Protein AF-A0A7X2MUC6-F1 (afdb_monomer_lite)

Sequence (85 aa):
KHWGFTAWSQFNAALWQEVKTEAQNRARTGTAATQARFFGYDNNGRVLEWAQANARRAGVFELFTFGQQDLLKLTNPVDPAVHGT

pLDDT: mean 93.02, std 8.91, range [50.88, 98.44]

Organism: Enterobacter agglomerans (NCBI:txid549)

Secondary structure (DSSP, 8-state):
---GGGGSTT--HHHHHHHHHHHHHHHHHHHHH----EEEEES-HHHHHHHHHHHHHHT-GGGEEEEE--GGG---SS-TT----

Radius of gyration: 18.87 Å; chains: 1; bounding box: 44×25×47 Å

Foldseek 3Di:
DDDPCPPPPPDDPVVVVVVVVVVVVCVVVCLVPDPAAAEEEEQDVVVQVVVLVVCVVVVNNVRYDYDNDDPVPDDDPDDPVDDDD

InterPro domains:
  IPR000241 Ribosomal RNA large subunit methyltransferase K/L-like, methyltransferase domain [PF01170] (14-75)
  IPR029063 S-adenosyl-L-methionine-dependent methyltransferase superfamily [G3DSA:3.40.50.150] (11-84)
  IPR029063 S-adenosyl-L-methionine-dependent methyltransferase superfamily [SSF53335] (31-77)

Structure (mmCIF, N/CA/C/O backbone):
data_AF-A0A7X2MUC6-F1
#
_entry.id   AF-A0A7X2MUC6-F1
#
loop_
_atom_site.group_PDB
_atom_site.id
_atom_site.type_symbol
_atom_site.label_atom_id
_atom_site.label_alt_id
_atom_site.label_comp_id
_atom_site.label_asym_id
_atom_site.label_entity_id
_atom_site.label_seq_id
_atom_site.pdbx_PDB_ins_code
_atom_site.Cartn_x
_atom_site.Cartn_y
_atom_site.Cartn_z
_atom_site.occupancy
_atom_site.B_iso_or_equiv
_atom_site.auth_seq_id
_atom_site.auth_comp_id
_atom_site.auth_asym_id
_atom_site.auth_atom_id
_atom_site.pdbx_PDB_model_num
ATOM 1 N N . LYS A 1 1 ? -17.211 -1.216 7.213 1.00 66.50 1 LYS A N 1
ATOM 2 C CA . LYS A 1 1 ? -16.094 -1.934 7.885 1.00 66.50 1 LYS A CA 1
ATOM 3 C C . LYS A 1 1 ? -16.541 -2.246 9.308 1.00 66.50 1 LYS A C 1
ATOM 5 O O . LYS A 1 1 ? -17.039 -1.330 9.948 1.00 66.50 1 LYS A O 1
ATOM 10 N N . HIS A 1 2 ? -16.366 -3.481 9.778 1.00 86.62 2 HIS A N 1
ATOM 11 C CA . HIS A 1 2 ? -16.753 -3.923 11.125 1.00 86.62 2 HIS A CA 1
ATOM 12 C C . HIS A 1 2 ? -15.598 -4.698 11.760 1.00 86.62 2 HIS A C 1
ATOM 14 O O . HIS A 1 2 ? -14.791 -5.277 11.035 1.00 86.62 2 HIS A O 1
ATOM 20 N N . TRP A 1 3 ? -15.517 -4.686 13.089 1.00 93.62 3 TRP A N 1
ATOM 21 C CA . TRP A 1 3 ? -14.487 -5.392 13.850 1.00 93.62 3 TRP A CA 1
ATOM 22 C C . TRP A 1 3 ? -15.154 -6.204 14.953 1.00 93.62 3 TRP A C 1
ATOM 24 O O . TRP A 1 3 ? -16.148 -5.757 15.513 1.00 93.62 3 TRP A O 1
ATOM 34 N N . GLY A 1 4 ? -14.611 -7.374 15.295 1.00 95.12 4 GLY A N 1
ATOM 35 C CA . GLY A 1 4 ? -15.233 -8.262 16.289 1.00 95.12 4 GLY A CA 1
ATOM 36 C C . GLY A 1 4 ? -15.446 -7.605 17.659 1.00 95.12 4 GLY A C 1
ATOM 37 O O . GLY A 1 4 ? -16.432 -7.884 18.332 1.00 95.12 4 GLY A O 1
ATOM 38 N N . PHE A 1 5 ? -14.581 -6.660 18.037 1.00 94.81 5 PHE A N 1
ATOM 39 C CA . PHE A 1 5 ? -14.690 -5.932 19.301 1.00 94.81 5 PHE A CA 1
ATOM 40 C C . PHE A 1 5 ? -15.801 -4.871 19.327 1.00 94.81 5 PHE A C 1
ATOM 42 O O . PHE A 1 5 ? -16.105 -4.379 20.403 1.00 94.81 5 PHE A O 1
ATOM 49 N N . THR A 1 6 ? -16.440 -4.503 18.206 1.00 94.44 6 THR A N 1
ATOM 50 C CA . THR A 1 6 ? -17.470 -3.439 18.223 1.00 94.44 6 THR A CA 1
ATOM 51 C C . THR A 1 6 ? -18.783 -3.861 18.880 1.00 94.44 6 THR A C 1
ATOM 53 O O . THR A 1 6 ? -19.595 -3.001 19.193 1.00 94.44 6 THR A O 1
ATOM 56 N N . ALA A 1 7 ? -19.009 -5.166 19.065 1.00 93.81 7 ALA A N 1
ATOM 57 C CA . ALA A 1 7 ? -20.181 -5.710 19.759 1.00 93.81 7 ALA A CA 1
ATOM 58 C C . ALA A 1 7 ? -19.908 -6.036 21.241 1.00 93.81 7 ALA A C 1
ATOM 60 O O . ALA A 1 7 ? -20.796 -6.502 21.950 1.00 93.81 7 ALA A O 1
ATOM 61 N N . TRP A 1 8 ? -18.677 -5.826 21.712 1.00 96.06 8 TRP A N 1
ATOM 62 C CA . TRP A 1 8 ? -18.293 -6.106 23.089 1.00 96.06 8 TRP A CA 1
ATOM 63 C C . TRP A 1 8 ? -18.734 -4.975 24.022 1.00 96.06 8 TRP A C 1
ATOM 65 O O . TRP A 1 8 ? -18.582 -3.800 23.699 1.00 96.06 8 TRP A O 1
ATOM 75 N N . SER A 1 9 ? -19.244 -5.316 25.206 1.00 96.31 9 SER A N 1
ATOM 76 C CA . SER A 1 9 ? -19.807 -4.343 26.153 1.00 96.31 9 SER A CA 1
ATOM 77 C C . SER A 1 9 ? -18.800 -3.319 26.683 1.00 96.31 9 SER A C 1
ATOM 79 O O . SER A 1 9 ? -19.199 -2.211 27.025 1.00 96.31 9 SER A O 1
ATOM 81 N N . GLN A 1 10 ? -17.508 -3.650 26.732 1.00 97.19 10 GLN A N 1
ATOM 82 C CA . GLN A 1 10 ? -16.455 -2.712 27.149 1.00 97.19 10 GLN A CA 1
ATOM 83 C C . GLN A 1 10 ? -15.769 -2.029 25.957 1.00 97.19 10 GLN A C 1
ATOM 85 O O . GLN A 1 10 ? -14.697 -1.438 26.098 1.00 97.19 10 GLN A O 1
ATOM 90 N N . PHE A 1 11 ? -16.358 -2.116 24.762 1.00 97.12 11 PHE A N 1
ATOM 91 C CA . PHE A 1 11 ? -15.835 -1.424 23.598 1.00 97.12 11 PHE A CA 1
ATOM 92 C C . PHE A 1 11 ? -15.775 0.087 23.841 1.00 97.12 11 PHE A C 1
ATOM 94 O O . PHE A 1 11 ? -16.793 0.755 24.021 1.00 97.12 11 PHE A O 1
ATOM 101 N N . ASN A 1 12 ? -14.565 0.641 23.788 1.00 97.62 12 ASN A N 1
ATOM 102 C CA . ASN A 1 12 ? -14.349 2.075 23.894 1.00 97.62 12 ASN A CA 1
ATOM 103 C C . ASN A 1 12 ? -14.342 2.716 22.497 1.00 97.62 12 ASN A C 1
ATOM 105 O O . ASN A 1 12 ? -13.326 2.732 21.798 1.00 97.62 12 ASN A O 1
ATOM 109 N N . ALA A 1 13 ? -15.490 3.261 22.094 1.00 95.56 13 ALA A N 1
ATOM 110 C CA . ALA A 1 13 ? -15.658 3.893 20.788 1.00 95.56 13 ALA A CA 1
ATOM 111 C C . ALA A 1 13 ? -14.778 5.141 20.594 1.00 95.56 13 ALA A C 1
ATOM 113 O O . ALA A 1 13 ? -14.300 5.371 19.481 1.00 95.56 13 ALA A O 1
ATOM 114 N N . ALA A 1 14 ? -14.547 5.922 21.656 1.00 97.25 14 ALA A N 1
ATOM 115 C CA . ALA A 1 14 ? -13.730 7.133 21.598 1.00 97.25 14 ALA A CA 1
ATOM 116 C C . ALA A 1 14 ? -12.257 6.789 21.339 1.00 97.25 14 ALA A C 1
ATOM 118 O O . ALA A 1 14 ? -11.678 7.282 20.371 1.00 97.25 14 ALA A O 1
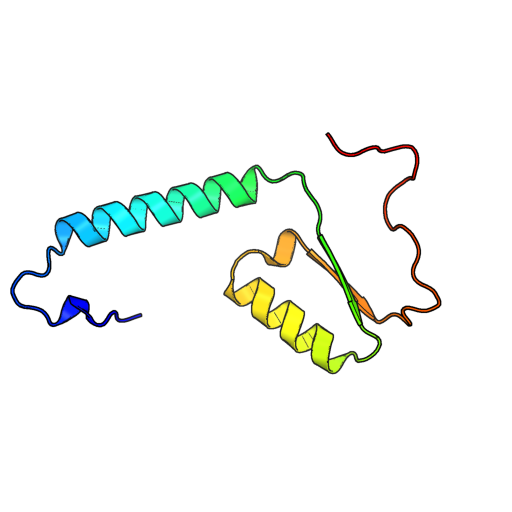ATOM 119 N N . LEU A 1 15 ? -11.703 5.849 22.114 1.00 97.38 15 LEU A N 1
ATOM 120 C CA . LEU A 1 15 ? -10.345 5.338 21.907 1.00 97.38 15 LEU A CA 1
ATOM 121 C C . LEU A 1 15 ? -10.188 4.729 20.509 1.00 97.38 15 LEU A C 1
ATOM 123 O O . LEU A 1 15 ? -9.206 4.970 1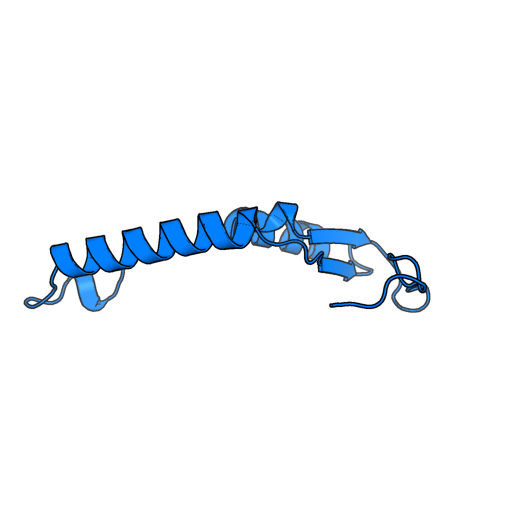9.813 1.00 97.38 15 LEU A O 1
ATOM 127 N N . TRP A 1 16 ? -11.181 3.963 20.049 1.00 96.62 16 TRP A N 1
ATOM 128 C CA . TRP A 1 16 ? -11.129 3.399 18.704 1.00 96.62 16 TRP A CA 1
ATOM 129 C C . TRP A 1 16 ? -11.148 4.471 17.609 1.00 96.62 16 TRP A C 1
ATOM 131 O O . TRP A 1 16 ? -10.499 4.318 16.572 1.00 96.62 16 TRP A O 1
ATOM 141 N N . GLN A 1 17 ? -11.889 5.562 17.805 1.00 96.38 17 GLN A N 1
ATOM 142 C CA . GLN A 1 17 ? -11.894 6.671 16.859 1.00 96.38 17 GLN A CA 1
ATOM 143 C C . GLN A 1 17 ? -10.547 7.398 16.822 1.00 96.38 17 GLN A C 1
ATOM 145 O O . GLN A 1 17 ? -10.080 7.730 15.730 1.00 96.38 17 GLN A O 1
ATOM 150 N N . GLU A 1 18 ? -9.911 7.590 17.975 1.00 98.38 18 GLU A N 1
ATOM 151 C CA . GLU A 1 18 ? -8.571 8.166 18.089 1.00 98.38 18 GLU A CA 1
ATOM 152 C C . GLU A 1 18 ? -7.542 7.326 17.321 1.00 98.38 18 GLU A C 1
ATOM 154 O O . GLU A 1 18 ? -6.935 7.823 16.371 1.00 98.38 18 GLU A O 1
ATOM 159 N N . VAL A 1 19 ? -7.450 6.026 17.625 1.00 97.94 19 VAL A N 1
ATOM 160 C CA . VAL A 1 19 ? -6.506 5.097 16.976 1.00 97.94 19 VAL A CA 1
ATOM 161 C C . VAL A 1 19 ? -6.708 5.050 15.460 1.00 97.94 19 VAL A C 1
ATOM 163 O O . VAL A 1 19 ? -5.746 5.081 14.6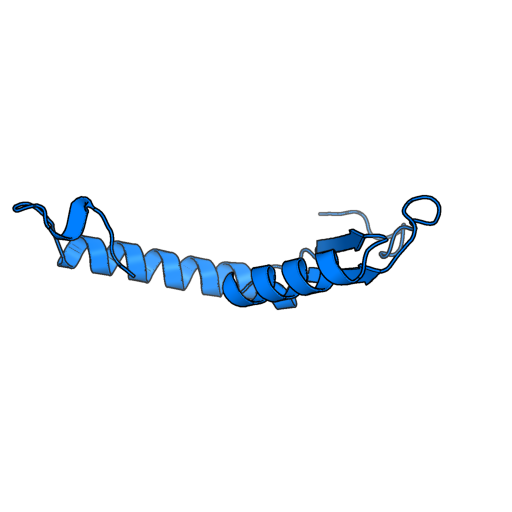91 1.00 97.94 19 VAL A O 1
ATOM 166 N N . LYS A 1 20 ? -7.962 5.009 14.989 1.00 97.19 20 LYS A N 1
ATOM 167 C CA . LYS A 1 20 ? -8.248 5.052 13.545 1.00 97.19 20 LYS A CA 1
ATOM 168 C C . LYS A 1 20 ? -7.777 6.354 12.905 1.00 97.19 20 LYS A C 1
ATOM 170 O O . LYS A 1 20 ? -7.222 6.308 11.811 1.00 97.19 20 LYS A O 1
ATOM 175 N N . THR A 1 21 ? -8.038 7.489 13.550 1.00 98.06 21 THR A N 1
ATOM 176 C CA . THR A 1 21 ? -7.668 8.813 13.029 1.00 98.06 21 THR A CA 1
ATOM 177 C C . THR A 1 21 ? -6.151 8.937 12.932 1.00 98.06 21 THR A C 1
ATOM 179 O O . THR A 1 21 ? -5.629 9.327 11.888 1.00 98.06 21 THR A O 1
ATOM 182 N N . GLU A 1 22 ? -5.434 8.529 13.979 1.00 98.44 22 GLU A N 1
ATOM 183 C CA . GLU A 1 22 ? -3.973 8.502 13.986 1.00 98.44 22 GLU A CA 1
ATOM 184 C C . GLU A 1 22 ? -3.428 7.621 12.851 1.00 98.44 22 GLU A C 1
ATOM 186 O O . GLU A 1 22 ? -2.598 8.070 12.058 1.00 98.44 22 GLU A O 1
ATOM 191 N N . ALA A 1 23 ? -3.942 6.395 12.709 1.00 98.00 23 ALA A N 1
ATOM 192 C CA . ALA A 1 23 ? -3.511 5.469 11.666 1.00 98.00 23 ALA A CA 1
ATOM 193 C C . ALA A 1 23 ? -3.770 6.014 10.250 1.00 98.00 23 ALA A C 1
ATOM 195 O O . ALA A 1 23 ? -2.919 5.877 9.370 1.00 98.00 23 ALA A O 1
ATOM 196 N N . GLN A 1 24 ? -4.918 6.660 10.022 1.00 96.31 24 GLN A N 1
ATOM 197 C CA . GLN A 1 24 ? -5.247 7.293 8.740 1.00 96.31 24 GLN A CA 1
ATOM 198 C C . GLN A 1 24 ? -4.299 8.450 8.416 1.00 96.31 24 GLN A C 1
ATOM 200 O O . GLN A 1 24 ? -3.802 8.535 7.291 1.00 96.31 24 GLN A O 1
ATOM 205 N N . ASN A 1 25 ? -4.012 9.307 9.397 1.00 98.00 25 ASN A N 1
ATOM 206 C CA . ASN A 1 25 ? -3.078 10.417 9.232 1.00 98.00 25 ASN A CA 1
ATOM 207 C C . ASN A 1 25 ? -1.665 9.907 8.937 1.00 98.00 25 ASN A C 1
ATOM 209 O O . ASN A 1 25 ? -1.032 10.369 7.990 1.00 98.00 25 ASN A O 1
ATOM 213 N N . ARG A 1 26 ? -1.198 8.900 9.682 1.00 98.00 26 ARG A N 1
ATOM 214 C CA . ARG A 1 26 ? 0.107 8.264 9.457 1.00 98.00 26 ARG A CA 1
ATOM 215 C C . ARG A 1 26 ? 0.214 7.633 8.076 1.00 98.00 26 ARG A C 1
ATOM 217 O O . ARG A 1 26 ? 1.221 7.842 7.409 1.00 98.00 26 ARG A O 1
ATOM 224 N N . ALA A 1 27 ? -0.813 6.909 7.629 1.00 96.50 27 ALA A N 1
ATOM 225 C CA . ALA A 1 27 ? -0.837 6.325 6.290 1.00 96.50 27 ALA A CA 1
ATOM 226 C C . ALA A 1 27 ? -0.763 7.414 5.210 1.00 96.50 27 ALA A C 1
ATOM 228 O O . ALA A 1 27 ? 0.090 7.342 4.332 1.00 96.50 27 ALA A O 1
ATOM 229 N N . ARG A 1 28 ? -1.586 8.467 5.311 1.00 94.88 28 ARG A N 1
ATOM 230 C CA . ARG A 1 28 ? -1.584 9.578 4.348 1.00 94.88 28 ARG A CA 1
ATOM 231 C C . ARG A 1 28 ? -0.226 10.276 4.281 1.00 94.88 28 ARG A C 1
ATOM 233 O O . ARG A 1 28 ? 0.296 10.470 3.186 1.00 94.88 28 ARG A O 1
ATOM 240 N N . THR A 1 29 ? 0.338 10.643 5.430 1.00 96.88 29 THR A N 1
ATOM 241 C CA . THR A 1 29 ? 1.638 11.322 5.503 1.00 96.88 29 THR A CA 1
ATOM 242 C C . THR A 1 29 ? 2.755 10.422 4.990 1.00 96.88 29 THR A C 1
ATOM 244 O O . THR A 1 29 ? 3.557 10.862 4.173 1.00 96.88 29 THR A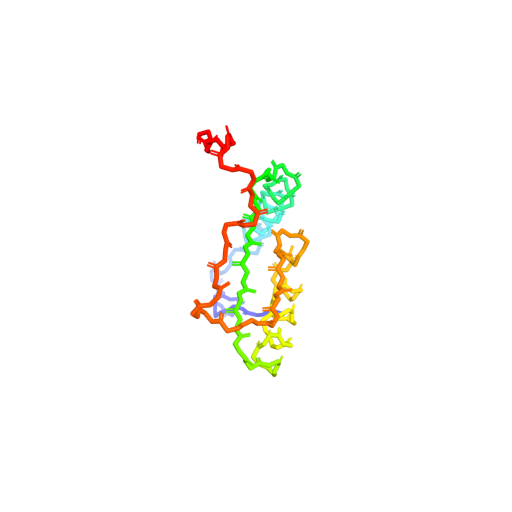 O 1
ATOM 247 N N . GLY A 1 30 ? 2.785 9.155 5.412 1.00 95.50 30 GLY A N 1
ATOM 248 C CA . GLY A 1 30 ? 3.803 8.199 4.986 1.00 95.50 30 GLY A CA 1
ATOM 249 C C . GLY A 1 30 ? 3.768 7.955 3.482 1.00 95.50 30 GLY A C 1
ATOM 250 O O . GLY A 1 30 ? 4.792 8.087 2.820 1.00 95.50 30 GLY A O 1
ATOM 251 N N . THR A 1 31 ? 2.590 7.678 2.918 1.00 94.94 31 THR A N 1
ATOM 252 C CA . THR A 1 31 ? 2.433 7.467 1.473 1.00 94.94 31 THR A CA 1
ATOM 253 C C . THR A 1 31 ? 2.820 8.712 0.676 1.00 94.94 31 THR A C 1
ATOM 255 O O . THR A 1 31 ? 3.521 8.581 -0.320 1.00 94.94 31 THR A O 1
ATOM 258 N N . ALA A 1 32 ? 2.437 9.915 1.121 1.00 93.62 32 ALA A N 1
ATOM 259 C CA . ALA A 1 32 ? 2.800 11.161 0.440 1.00 93.62 32 ALA A CA 1
ATOM 260 C C . ALA A 1 32 ? 4.303 11.483 0.517 1.00 93.62 32 ALA A C 1
ATOM 262 O O . ALA A 1 32 ? 4.853 12.055 -0.419 1.00 93.62 32 ALA A O 1
ATOM 263 N N . ALA A 1 33 ? 4.967 11.120 1.617 1.00 95.75 33 ALA A N 1
ATOM 264 C CA . ALA A 1 33 ? 6.398 11.347 1.815 1.00 95.75 33 ALA A CA 1
ATOM 265 C C . ALA A 1 33 ? 7.287 10.237 1.225 1.00 95.75 33 ALA A C 1
ATOM 267 O O . ALA A 1 33 ? 8.510 10.369 1.217 1.00 95.75 33 ALA A O 1
ATOM 268 N N . THR A 1 34 ? 6.704 9.127 0.760 1.00 94.81 34 THR A N 1
ATOM 269 C CA . THR A 1 34 ? 7.474 7.981 0.267 1.00 94.81 34 THR A CA 1
ATOM 270 C C . THR A 1 34 ? 8.157 8.324 -1.054 1.00 94.81 34 THR A C 1
ATOM 272 O O . THR A 1 34 ? 7.500 8.551 -2.066 1.00 94.81 34 THR A O 1
ATOM 275 N N . GLN A 1 35 ? 9.490 8.300 -1.050 1.00 91.06 35 GLN A N 1
ATOM 276 C CA . GLN A 1 35 ? 10.311 8.453 -2.258 1.00 91.06 35 GLN A CA 1
ATOM 277 C C . GLN A 1 35 ? 10.631 7.110 -2.927 1.00 91.06 35 GLN A C 1
ATOM 279 O O . GLN A 1 35 ? 10.927 7.066 -4.121 1.00 91.06 35 GLN A O 1
ATOM 284 N N . ALA A 1 36 ? 10.551 6.010 -2.172 1.00 89.19 36 ALA A N 1
ATOM 285 C CA . ALA A 1 36 ? 10.760 4.672 -2.704 1.00 89.19 36 ALA A CA 1
ATOM 286 C C . ALA A 1 36 ? 9.729 4.341 -3.794 1.00 89.19 36 ALA A C 1
ATOM 288 O O . ALA A 1 36 ? 8.544 4.668 -3.684 1.00 89.19 36 ALA A O 1
ATOM 289 N N . ARG A 1 37 ? 10.188 3.654 -4.841 1.00 91.38 37 ARG A N 1
ATOM 290 C CA . ARG A 1 37 ? 9.359 3.179 -5.950 1.00 91.38 37 ARG A CA 1
ATOM 291 C C . ARG A 1 37 ? 9.348 1.664 -5.972 1.00 91.38 37 ARG A C 1
ATOM 293 O O . ARG A 1 37 ? 10.383 1.030 -5.791 1.00 91.38 37 ARG A O 1
ATOM 300 N N . PHE A 1 38 ? 8.176 1.097 -6.223 1.00 94.88 38 PHE A N 1
ATOM 301 C CA . PHE A 1 38 ? 7.983 -0.345 -6.279 1.00 94.88 38 PHE A CA 1
ATOM 302 C C . PHE A 1 38 ? 7.699 -0.768 -7.718 1.00 94.88 38 PHE A C 1
ATOM 304 O O . PHE A 1 38 ? 6.962 -0.091 -8.433 1.00 94.88 38 PHE A O 1
ATOM 311 N N . PHE A 1 39 ? 8.263 -1.893 -8.145 1.00 95.69 39 PHE A N 1
ATOM 312 C CA . PHE A 1 39 ? 8.103 -2.411 -9.503 1.00 95.69 39 PHE A CA 1
ATOM 313 C C . PHE A 1 39 ? 7.600 -3.852 -9.432 1.00 95.69 39 PHE A C 1
ATOM 315 O O . PHE A 1 39 ? 8.184 -4.673 -8.726 1.00 95.69 39 PHE A O 1
ATOM 322 N N . GLY A 1 40 ? 6.504 -4.150 -10.129 1.00 95.94 40 GLY A N 1
ATOM 323 C CA . GLY A 1 40 ? 5.885 -5.473 -10.159 1.00 95.94 40 GLY A CA 1
ATOM 324 C C . GLY A 1 40 ? 5.724 -5.973 -11.587 1.00 95.94 40 GLY A C 1
ATOM 325 O O . GLY A 1 40 ? 5.001 -5.361 -12.374 1.00 95.94 40 GLY A O 1
ATOM 326 N N . TYR A 1 41 ? 6.366 -7.095 -11.905 1.00 97.12 41 TYR A N 1
ATOM 327 C CA . TYR A 1 41 ? 6.298 -7.714 -13.224 1.00 97.12 41 TYR A CA 1
ATOM 328 C C . TYR A 1 41 ? 5.728 -9.122 -13.143 1.00 97.12 41 TYR A C 1
ATOM 330 O O . TYR A 1 41 ? 6.052 -9.872 -12.225 1.00 97.12 41 TYR A O 1
ATOM 338 N N . ASP A 1 42 ? 4.899 -9.474 -14.118 1.00 97.31 42 ASP A N 1
ATOM 339 C CA . ASP A 1 42 ? 4.368 -10.825 -14.287 1.00 97.31 42 ASP A CA 1
ATOM 340 C C . ASP A 1 42 ? 4.183 -11.107 -15.784 1.00 97.31 42 ASP A C 1
ATOM 342 O O . ASP A 1 42 ? 3.942 -10.186 -16.569 1.00 97.31 42 ASP A O 1
ATOM 346 N N . ASN A 1 43 ? 4.288 -12.366 -16.207 1.00 96.38 43 ASN A N 1
ATOM 347 C CA . ASN A 1 43 ? 4.050 -12.731 -17.602 1.00 96.38 43 ASN A CA 1
ATOM 348 C C . ASN A 1 43 ? 2.547 -12.793 -17.934 1.00 96.38 43 ASN A C 1
ATOM 350 O O . ASN A 1 43 ? 2.173 -12.730 -19.108 1.00 96.38 43 ASN A O 1
ATOM 354 N N . ASN A 1 44 ? 1.685 -12.881 -16.920 1.00 97.12 44 ASN A N 1
ATOM 355 C CA . ASN A 1 44 ? 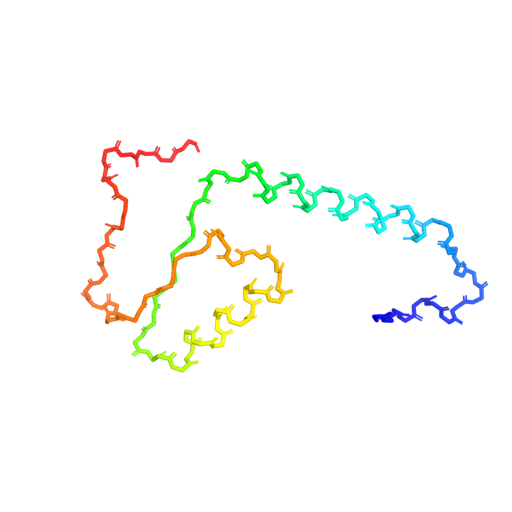0.246 -13.025 -17.038 1.00 97.12 44 ASN A CA 1
ATOM 356 C C . ASN A 1 44 ? -0.469 -11.696 -16.755 1.00 97.12 44 ASN A C 1
ATOM 358 O O . ASN A 1 44 ? -0.619 -11.271 -15.606 1.00 97.12 44 ASN A O 1
ATOM 362 N N . GLY A 1 45 ? -1.002 -11.070 -17.810 1.00 96.44 45 GLY A N 1
ATOM 363 C CA . GLY A 1 45 ? -1.732 -9.801 -17.715 1.00 96.44 45 GLY A CA 1
ATOM 364 C C . GLY A 1 45 ? -2.901 -9.814 -16.720 1.00 96.44 45 GLY A C 1
ATOM 365 O O . GLY A 1 45 ? -3.135 -8.822 -16.034 1.00 96.44 45 GLY A O 1
ATOM 366 N N . ARG A 1 46 ? -3.578 -10.956 -16.537 1.00 97.31 46 ARG A N 1
ATOM 367 C CA . ARG A 1 46 ? -4.709 -11.069 -15.602 1.00 97.31 46 ARG A CA 1
ATOM 368 C C . ARG A 1 46 ? -4.281 -10.936 -14.139 1.00 97.31 46 ARG A C 1
ATOM 370 O O . ARG A 1 46 ? -5.011 -10.373 -13.327 1.00 97.31 46 ARG A O 1
ATOM 377 N N . VAL A 1 47 ? -3.092 -11.433 -13.793 1.00 97.38 47 VAL A N 1
ATOM 378 C CA . VAL A 1 47 ? -2.533 -11.273 -12.440 1.00 97.38 47 VAL A CA 1
ATOM 379 C C . VAL A 1 47 ? -2.205 -9.804 -12.187 1.00 97.38 47 VAL A C 1
ATOM 381 O O . VAL A 1 47 ? -2.490 -9.288 -11.105 1.00 97.38 47 VAL A O 1
ATOM 384 N N . LEU A 1 48 ? -1.689 -9.102 -13.198 1.00 97.81 48 LEU A N 1
ATOM 385 C CA . LEU A 1 48 ? -1.397 -7.673 -13.104 1.00 97.81 48 LEU A CA 1
ATOM 386 C C . LEU A 1 48 ? -2.661 -6.835 -12.932 1.00 97.81 48 LEU A C 1
ATOM 388 O O . LEU A 1 48 ? -2.659 -5.924 -12.110 1.00 97.81 48 LEU A O 1
ATOM 392 N N . GLU A 1 49 ? -3.756 -7.156 -13.619 1.00 98.06 49 GLU A N 1
ATOM 393 C CA . GLU A 1 49 ? -5.050 -6.492 -13.398 1.00 98.06 49 GLU A CA 1
ATOM 394 C C . GLU A 1 49 ? -5.494 -6.599 -11.932 1.00 98.06 49 GLU A C 1
ATOM 396 O O . GLU A 1 49 ? -5.882 -5.604 -11.310 1.00 98.06 49 GLU A O 1
ATOM 401 N N . TRP A 1 50 ? -5.381 -7.791 -11.340 1.00 98.31 50 TRP A N 1
ATOM 402 C CA . TRP A 1 50 ? -5.691 -7.994 -9.925 1.00 98.31 50 TRP A CA 1
ATOM 403 C C . TRP A 1 50 ? -4.725 -7.251 -9.008 1.00 98.31 50 TRP A C 1
ATOM 405 O O . TRP A 1 50 ? -5.166 -6.644 -8.031 1.00 98.31 50 TRP A O 1
ATOM 415 N N . ALA A 1 51 ? -3.429 -7.251 -9.316 1.00 98.25 51 ALA A N 1
ATOM 416 C CA . ALA A 1 51 ? -2.425 -6.533 -8.541 1.00 98.25 51 ALA A CA 1
ATOM 417 C C . ALA A 1 51 ? -2.691 -5.019 -8.542 1.00 98.25 51 ALA A C 1
ATOM 419 O O . ALA A 1 51 ? -2.706 -4.392 -7.481 1.00 98.25 51 ALA A O 1
ATOM 420 N N . GLN A 1 52 ? -3.011 -4.447 -9.704 1.00 98.38 52 GLN A N 1
ATOM 421 C CA . GLN A 1 52 ? -3.387 -3.043 -9.845 1.00 98.38 52 GLN A CA 1
ATOM 422 C C . GLN A 1 52 ? -4.663 -2.721 -9.056 1.00 98.38 52 GLN A C 1
ATOM 424 O O . GLN A 1 52 ? -4.693 -1.757 -8.287 1.00 98.38 52 GLN A O 1
ATOM 429 N N . ALA A 1 53 ? -5.708 -3.546 -9.179 1.00 98.38 53 ALA A N 1
ATOM 430 C CA . ALA A 1 53 ? -6.945 -3.372 -8.420 1.00 98.38 53 ALA A CA 1
ATOM 431 C C . ALA A 1 53 ? -6.715 -3.480 -6.900 1.00 98.38 53 ALA A C 1
ATOM 433 O O . ALA A 1 53 ? -7.279 -2.706 -6.122 1.00 98.38 53 ALA A O 1
ATOM 434 N N . ASN A 1 54 ? -5.857 -4.402 -6.459 1.00 98.31 54 ASN A N 1
ATOM 435 C CA . ASN A 1 54 ? -5.477 -4.562 -5.057 1.00 98.31 54 ASN A CA 1
ATOM 436 C C . ASN A 1 54 ? -4.728 -3.336 -4.534 1.00 98.31 54 ASN A C 1
ATOM 438 O O . ASN A 1 54 ? -5.101 -2.803 -3.490 1.00 98.31 54 ASN A O 1
ATOM 442 N N . ALA A 1 55 ? -3.737 -2.844 -5.278 1.00 98.00 55 ALA A N 1
ATOM 443 C CA . ALA A 1 55 ? -2.969 -1.662 -4.903 1.00 98.00 55 ALA A CA 1
ATOM 444 C C . ALA A 1 55 ? -3.850 -0.402 -4.830 1.00 98.00 55 ALA A C 1
ATOM 446 O O . ALA A 1 55 ? -3.689 0.409 -3.915 1.00 98.00 55 ALA A O 1
ATOM 447 N N . ARG A 1 56 ? -4.843 -0.267 -5.724 1.00 97.62 56 ARG A N 1
ATOM 448 C CA . ARG A 1 56 ? -5.849 0.811 -5.657 1.00 97.62 56 ARG A CA 1
ATOM 449 C C . ARG A 1 56 ? -6.705 0.710 -4.400 1.00 97.62 56 ARG A C 1
ATOM 451 O O . ARG A 1 56 ? -6.846 1.697 -3.687 1.00 97.62 56 ARG A O 1
ATOM 458 N N . ARG A 1 57 ? -7.227 -0.480 -4.079 1.00 96.69 57 ARG A N 1
ATOM 459 C CA . ARG A 1 57 ? -8.006 -0.702 -2.843 1.00 96.69 57 ARG A CA 1
ATOM 460 C C . ARG A 1 57 ? -7.186 -0.466 -1.574 1.00 96.69 57 ARG A C 1
ATOM 462 O O . ARG A 1 57 ? -7.742 -0.027 -0.571 1.00 96.69 57 ARG A O 1
ATOM 469 N N . ALA A 1 58 ? -5.887 -0.749 -1.624 1.00 95.88 58 ALA A N 1
ATOM 470 C CA . ALA A 1 58 ? -4.950 -0.489 -0.538 1.00 95.88 58 ALA A CA 1
ATOM 471 C C . ALA A 1 58 ? -4.508 0.986 -0.448 1.00 95.88 58 ALA A C 1
ATOM 473 O O . ALA A 1 58 ? -3.908 1.367 0.552 1.00 95.88 58 ALA A O 1
ATOM 474 N N . GLY A 1 59 ? -4.814 1.820 -1.449 1.00 95.12 59 GLY A N 1
ATOM 475 C CA . GLY A 1 59 ? -4.443 3.239 -1.468 1.00 95.12 59 GLY A CA 1
ATOM 476 C C . GLY A 1 59 ? -2.966 3.507 -1.770 1.00 95.12 59 GLY A C 1
ATOM 477 O O . GLY A 1 59 ? -2.481 4.594 -1.483 1.00 95.12 59 GLY A O 1
ATOM 478 N N . VAL A 1 60 ? -2.250 2.534 -2.342 1.00 96.81 60 VAL A N 1
ATOM 479 C CA . VAL A 1 60 ? -0.801 2.620 -2.618 1.00 96.81 60 VAL A CA 1
ATOM 480 C C . VAL A 1 60 ? -0.459 2.491 -4.101 1.00 96.81 60 VAL A C 1
ATOM 482 O O . VAL A 1 60 ? 0.713 2.430 -4.447 1.00 96.81 60 VAL A O 1
ATOM 485 N N . PHE A 1 61 ? -1.463 2.448 -4.984 1.00 96.94 61 PHE A N 1
ATOM 486 C CA . PHE A 1 61 ? -1.279 2.258 -6.429 1.00 96.94 61 PHE A CA 1
ATOM 487 C C . PHE A 1 61 ? -0.227 3.192 -7.029 1.00 96.94 61 PHE A C 1
ATOM 489 O O . PHE A 1 61 ? 0.655 2.729 -7.742 1.00 96.94 61 PHE A O 1
ATOM 496 N N . GLU A 1 62 ? -0.266 4.472 -6.662 1.00 95.69 62 GLU A N 1
ATOM 497 C CA . GLU A 1 62 ? 0.648 5.492 -7.182 1.00 95.69 62 GLU A CA 1
ATOM 498 C C . GLU A 1 62 ? 2.120 5.234 -6.843 1.00 95.69 62 GLU A C 1
ATOM 500 O O . GLU A 1 62 ? 2.988 5.805 -7.494 1.00 95.69 62 GLU A O 1
ATOM 505 N N . LEU A 1 63 ? 2.434 4.382 -5.858 1.00 96.50 63 LEU A N 1
ATOM 506 C CA . LEU A 1 63 ? 3.807 4.008 -5.492 1.00 96.50 63 LEU A CA 1
ATOM 507 C C . LEU A 1 63 ? 4.379 2.876 -6.361 1.00 96.50 63 LEU A C 1
ATOM 509 O O . LEU A 1 63 ? 5.592 2.654 -6.362 1.00 96.50 63 LEU A O 1
ATOM 513 N N . PHE A 1 64 ? 3.522 2.171 -7.102 1.00 96.88 64 PHE A N 1
ATOM 514 C CA . PHE A 1 64 ? 3.889 0.999 -7.887 1.00 96.88 64 PHE A CA 1
ATOM 515 C C . PHE A 1 64 ? 3.900 1.295 -9.386 1.00 96.88 64 PHE A C 1
ATOM 517 O O . PHE A 1 64 ? 3.060 2.024 -9.905 1.00 96.88 64 PHE A O 1
ATOM 524 N N . THR A 1 65 ? 4.821 0.649 -10.091 1.00 96.56 65 THR A N 1
ATOM 525 C CA . THR A 1 65 ? 4.804 0.495 -11.545 1.00 96.56 65 THR A CA 1
ATOM 526 C C . THR A 1 65 ? 4.596 -0.980 -11.852 1.00 96.56 65 THR A C 1
ATOM 528 O O . THR A 1 65 ? 5.377 -1.824 -11.410 1.00 96.56 65 THR A O 1
ATOM 531 N N . PHE A 1 66 ? 3.542 -1.298 -12.598 1.00 97.25 66 PHE A N 1
ATOM 532 C CA . PHE A 1 66 ? 3.240 -2.662 -13.027 1.00 97.25 66 PHE A CA 1
ATOM 533 C C . PHE A 1 66 ? 3.556 -2.829 -14.513 1.00 97.25 66 PHE A C 1
ATOM 535 O O . PHE A 1 66 ? 3.222 -1.949 -15.304 1.00 97.25 66 PHE A O 1
ATOM 542 N N . GLY A 1 67 ? 4.152 -3.957 -14.900 1.00 95.50 67 GLY A N 1
ATOM 543 C CA . GLY A 1 67 ? 4.472 -4.249 -16.298 1.00 95.50 67 GLY A CA 1
ATOM 544 C C . GLY A 1 67 ? 4.322 -5.728 -1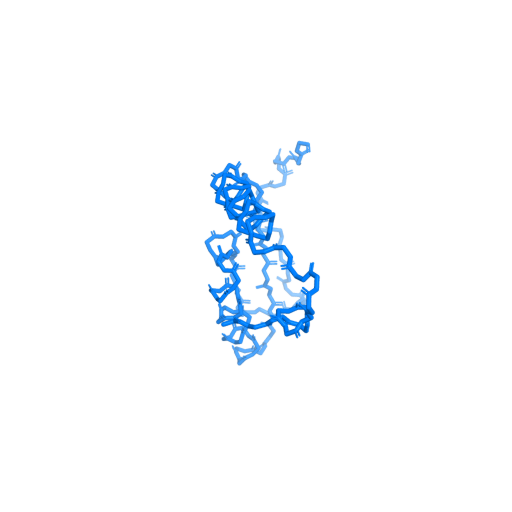6.630 1.00 95.50 67 GLY A C 1
ATOM 545 O O . GLY A 1 67 ? 4.739 -6.586 -15.858 1.00 95.50 67 GLY A O 1
ATOM 546 N N . GLN A 1 68 ? 3.733 -6.041 -17.785 1.00 96.62 68 GLN A N 1
ATOM 547 C CA . GLN A 1 68 ? 3.717 -7.419 -18.268 1.00 96.62 68 GLN A CA 1
ATOM 548 C C . GLN A 1 68 ? 5.062 -7.747 -18.906 1.00 96.62 68 GLN A C 1
ATOM 550 O O . GLN A 1 68 ? 5.447 -7.114 -19.888 1.00 96.62 68 GLN A O 1
ATOM 555 N N . GLN A 1 69 ? 5.785 -8.714 -18.342 1.00 95.31 69 GLN A N 1
ATOM 556 C CA . GLN A 1 69 ? 7.137 -9.036 -18.783 1.00 95.31 69 GLN A CA 1
ATOM 557 C C . GLN A 1 69 ? 7.505 -10.488 -18.484 1.00 95.31 69 GLN A C 1
ATOM 559 O O . GLN A 1 69 ? 7.134 -11.052 -17.457 1.00 95.31 69 GLN A O 1
ATOM 564 N N . ASP A 1 70 ? 8.280 -11.081 -19.388 1.00 94.62 70 ASP A N 1
ATOM 565 C CA . ASP A 1 70 ? 8.993 -12.326 -19.123 1.00 94.62 70 ASP A CA 1
ATOM 566 C C . ASP A 1 70 ? 10.145 -12.063 -18.145 1.00 94.62 70 ASP A C 1
ATOM 568 O O . ASP A 1 70 ? 11.036 -11.255 -18.423 1.00 94.62 70 ASP A O 1
ATOM 572 N N . LEU A 1 71 ? 10.145 -12.767 -17.013 1.00 89.94 71 LEU A N 1
ATOM 573 C CA . LEU A 1 71 ? 11.155 -12.610 -15.968 1.00 89.94 71 LEU A CA 1
ATOM 574 C C . LEU A 1 71 ? 12.569 -12.957 -16.450 1.00 89.94 71 LEU A C 1
ATOM 576 O O . LEU A 1 71 ? 13.532 -12.404 -15.924 1.00 89.94 71 LEU A O 1
ATOM 580 N N . LEU A 1 72 ? 12.716 -13.791 -17.486 1.00 95.00 72 LEU A N 1
ATOM 581 C CA . LEU A 1 72 ? 14.023 -14.063 -18.099 1.00 95.00 72 LEU A CA 1
ATOM 582 C C . LEU A 1 72 ? 14.625 -12.833 -18.796 1.00 95.00 72 LEU A C 1
ATOM 584 O O . LEU A 1 72 ? 15.821 -12.803 -19.074 1.00 95.00 72 LEU A O 1
ATOM 588 N N . LYS A 1 73 ? 13.807 -11.814 -19.076 1.00 93.38 73 LYS A N 1
ATOM 589 C CA . LYS A 1 73 ? 14.214 -10.542 -19.682 1.00 93.38 73 LYS A CA 1
ATOM 590 C C . LYS A 1 73 ? 14.183 -9.391 -18.681 1.00 93.38 73 LYS A C 1
ATOM 592 O O . LYS A 1 73 ? 14.150 -8.239 -19.105 1.00 93.38 73 LYS A O 1
ATOM 597 N N . LEU A 1 74 ? 14.102 -9.668 -17.378 1.00 93.06 74 LEU A N 1
ATOM 598 C CA . LEU A 1 74 ? 14.022 -8.630 -16.355 1.00 93.06 74 LEU A CA 1
ATOM 599 C C . LEU A 1 74 ? 15.285 -7.761 -16.367 1.00 93.06 74 LEU A C 1
ATOM 601 O O . LEU A 1 74 ? 16.404 -8.264 -16.285 1.00 93.06 74 LEU A O 1
ATOM 605 N N . THR A 1 75 ? 15.096 -6.447 -16.443 1.00 91.25 75 THR A N 1
ATOM 606 C CA . THR A 1 75 ? 16.171 -5.453 -16.377 1.00 91.25 75 THR A CA 1
ATOM 607 C C . THR A 1 75 ? 15.944 -4.529 -15.194 1.00 91.25 75 THR A C 1
ATOM 609 O O . THR A 1 75 ? 14.805 -4.323 -14.775 1.00 91.25 75 THR A O 1
ATOM 612 N N . ASN A 1 76 ? 17.019 -3.939 -14.669 1.00 90.25 76 ASN A N 1
ATOM 613 C CA . ASN A 1 76 ? 16.896 -2.905 -13.649 1.00 90.25 76 ASN A CA 1
ATOM 614 C C . ASN A 1 76 ? 16.151 -1.685 -14.239 1.00 90.25 76 ASN A C 1
ATOM 616 O O . ASN A 1 76 ? 16.634 -1.126 -15.224 1.00 90.25 76 ASN A O 1
ATOM 620 N N . PRO A 1 77 ? 14.984 -1.284 -13.694 1.00 88.69 77 PRO A N 1
ATOM 621 C CA . PRO A 1 77 ? 14.227 -0.143 -14.205 1.00 88.69 77 PRO A CA 1
ATOM 622 C C . PRO A 1 77 ? 14.770 1.211 -13.726 1.00 88.69 77 PRO A C 1
ATOM 624 O O . PRO A 1 77 ? 14.292 2.245 -14.189 1.00 88.69 77 PRO A O 1
ATOM 627 N N . VAL A 1 78 ? 15.725 1.222 -12.792 1.00 86.06 78 VAL A N 1
ATOM 628 C CA . VAL A 1 78 ? 16.404 2.437 -12.333 1.00 86.06 78 VAL A CA 1
ATOM 629 C C . VAL A 1 78 ? 17.841 2.469 -12.838 1.00 86.06 78 VAL A C 1
ATOM 631 O O . VAL A 1 78 ? 18.454 1.427 -13.076 1.00 86.06 78 VAL A O 1
ATOM 634 N N . ASP A 1 79 ? 18.370 3.678 -13.007 1.00 80.88 79 ASP A N 1
ATOM 635 C CA . ASP A 1 79 ? 19.764 3.882 -13.388 1.00 80.88 79 ASP A CA 1
ATOM 636 C C . ASP A 1 79 ? 20.689 3.173 -12.374 1.00 80.88 79 ASP A C 1
ATOM 638 O O . ASP A 1 79 ? 20.574 3.433 -11.173 1.00 80.88 79 ASP A O 1
ATOM 642 N N . PRO A 1 80 ? 21.598 2.281 -12.814 1.00 75.31 80 PRO A N 1
ATOM 643 C CA . PRO A 1 80 ? 22.550 1.603 -11.936 1.00 75.31 80 PRO A CA 1
ATOM 644 C C . PRO A 1 80 ? 23.435 2.541 -11.106 1.00 75.31 80 PRO A C 1
ATOM 646 O O . PRO A 1 80 ? 23.948 2.114 -10.073 1.00 75.31 80 PRO A O 1
ATOM 649 N N . ALA A 1 81 ? 23.626 3.791 -11.544 1.00 75.00 81 ALA A N 1
ATOM 650 C CA . ALA A 1 81 ? 24.366 4.811 -10.803 1.00 75.00 81 ALA A CA 1
ATOM 651 C C . ALA A 1 81 ? 23.596 5.351 -9.583 1.00 75.00 81 ALA A C 1
ATOM 653 O O . ALA A 1 81 ? 24.184 5.983 -8.704 1.00 75.00 81 ALA A O 1
ATOM 654 N N . VAL A 1 82 ? 22.285 5.106 -9.512 1.00 69.19 82 VAL A N 1
ATOM 655 C CA . VAL A 1 82 ? 21.450 5.453 -8.363 1.00 69.19 82 VAL A CA 1
ATOM 656 C C . VAL A 1 82 ? 21.497 4.298 -7.367 1.00 69.19 82 VAL A C 1
ATOM 658 O O . VAL A 1 82 ? 20.826 3.277 -7.521 1.00 69.19 82 VAL A O 1
ATOM 661 N N . HIS A 1 83 ? 22.295 4.465 -6.317 1.00 62.41 83 HIS A N 1
ATOM 662 C CA . HIS A 1 83 ? 22.297 3.563 -5.170 1.00 62.41 83 HIS A CA 1
ATOM 663 C C . HIS A 1 83 ? 21.256 4.027 -4.143 1.00 62.41 83 HIS A C 1
ATOM 665 O O . HIS A 1 83 ? 21.112 5.224 -3.896 1.00 62.41 83 HIS A O 1
ATOM 671 N N . GLY A 1 84 ? 20.499 3.080 -3.580 1.00 62.97 84 GLY A N 1
ATOM 672 C CA . GLY A 1 84 ? 19.501 3.374 -2.549 1.00 62.97 84 GLY A CA 1
ATOM 673 C C . GLY A 1 84 ? 20.134 4.029 -1.318 1.00 62.97 84 GLY A C 1
ATOM 674 O O . GLY A 1 84 ? 21.257 3.687 -0.953 1.00 62.97 84 GLY A O 1
ATOM 675 N N . THR A 1 85 ? 19.412 4.978 -0.722 1.00 50.88 85 THR A N 1
ATOM 676 C CA . THR A 1 85 ? 19.755 5.644 0.548 1.00 50.88 85 THR A CA 1
ATOM 677 C C . THR A 1 85 ? 19.714 4.696 1.733 1.00 50.88 85 THR A C 1
ATOM 679 O O . THR A 1 85 ? 18.738 3.910 1.785 1.00 50.88 85 THR A O 1
#